Protein AF-A0A957R7J8-F1 (afdb_monomer)

Sequence (148 aa):
RTQAQLRLVTTRGPHNSTVLDDTYNASPDSVIAALNLLHELNGRKVAVLGDMLELGAAEEESHRLVGRRAKAVADILVTVGERGRIIGEEALIDGMPAKQVFITQTTAEAIELLTEIIQEQDFILVKGSLGARMDRVVAGLSRMKGKL

Secondary structure (DSSP, 8-state):
--------EEEE-GGG-EEEEE-S---HHHHHHHHHHHHTSSS-EEEEEE---S-GGGHHHHHHHHHHHHHTT-SEEEEESTTHHHHHHHHHHTT--GGGEEEESSHHHHHHHHHHH--TT-EEEEE--GGGTTHHHHHHHHHHTT--

Solvent-accessible surface area (backbone atoms only — not comparable to full-atom values): 7687 Å² total; per-residue (Å²): 134,81,77,80,76,82,73,69,44,79,42,75,32,36,62,74,10,41,30,40,40,36,31,70,61,29,50,60,71,56,48,49,51,52,47,53,56,58,50,76,52,91,67,55,29,34,36,36,37,30,21,64,65,93,51,68,93,47,40,66,62,42,30,32,55,46,8,50,50,43,48,77,49,34,69,29,40,38,16,25,25,85,58,10,33,45,21,41,52,31,13,44,74,71,64,38,57,70,96,34,51,46,71,29,70,39,59,64,57,45,41,62,51,46,72,75,69,66,49,74,53,26,39,33,40,37,32,7,12,57,90,51,46,39,57,55,35,58,52,46,40,53,59,51,53,73,75,120

Foldseek 3Di:
DDPPPQPFDWDQFAQRAIETDRAAADDLVNLLVLLVVLQPDDDAEEEEEEAHPDPPPCLLVSLLSSLLSCLVRHQAYEFEADSSVSSLVSVVVNPRDPVRGHYYHALVVVLVVCLPPDHHHYYYYFYYHVVNVSVVNVVSRRVNNPVD

Nearest PDB structures (foldseek):
  4cvk-assembly1_A  TM=8.975E-01  e=2.126E-09  Pseudomonas aeruginosa PAO1
  4cvm-assembly1_A  TM=8.811E-01  e=1.369E-09  Pseudomonas aeruginosa PAO1
  1gg4-assembly2_B  TM=8.719E-01  e=2.051E-08  Escherichia coli
  3zl8-assembly1_A  TM=8.499E-01  e=2.638E-08  Thermotoga maritima
  4qdi-assembly1_A  TM=8.100E-01  e=7.977E-09  Acinetobacter baumannii AB307-0294

Structure (mmCIF, N/CA/C/O backbone):
data_AF-A0A957R7J8-F1
#
_entry.id   AF-A0A957R7J8-F1
#
loop_
_atom_site.group_PDB
_atom_site.id
_atom_site.type_symbol
_atom_site.label_atom_id
_atom_site.label_alt_id
_atom_site.label_comp_id
_atom_site.label_asym_id
_atom_site.label_entity_id
_atom_site.label_seq_id
_atom_site.pdbx_PDB_ins_code
_atom_site.Cartn_x
_atom_site.Cartn_y
_atom_site.Cartn_z
_atom_site.occupancy
_atom_site.B_iso_or_equiv
_atom_site.auth_seq_id
_atom_site.auth_comp_id
_atom_site.auth_asym_id
_atom_site.auth_atom_id
_atom_site.pdbx_PDB_model_num
ATOM 1 N N . ARG A 1 1 ? 16.123 -22.227 -6.081 1.00 38.75 1 ARG A N 1
ATOM 2 C CA . ARG A 1 1 ? 14.872 -21.470 -5.842 1.00 38.75 1 ARG A CA 1
ATOM 3 C C . ARG A 1 1 ? 14.725 -21.305 -4.339 1.00 38.75 1 ARG A C 1
ATOM 5 O O . ARG A 1 1 ? 14.270 -22.225 -3.678 1.00 38.75 1 ARG A O 1
ATOM 12 N N . THR A 1 2 ? 15.227 -20.210 -3.785 1.00 38.84 2 THR A N 1
ATOM 13 C CA . THR A 1 2 ? 15.039 -19.870 -2.373 1.00 38.84 2 THR A CA 1
ATOM 14 C C . THR A 1 2 ? 13.582 -19.462 -2.200 1.00 38.84 2 THR A C 1
ATOM 16 O O . THR A 1 2 ? 13.138 -18.503 -2.825 1.00 38.84 2 THR A O 1
ATOM 19 N N . GLN A 1 3 ? 12.814 -20.228 -1.424 1.00 41.09 3 GLN A N 1
ATOM 20 C CA . GLN A 1 3 ? 11.516 -19.768 -0.940 1.00 41.09 3 GLN A CA 1
ATOM 21 C C . GLN A 1 3 ? 11.754 -18.435 -0.231 1.00 41.09 3 GLN A C 1
ATOM 23 O O . GLN A 1 3 ? 12.488 -18.386 0.756 1.00 41.09 3 GLN A O 1
ATOM 28 N N . ALA A 1 4 ? 11.176 -17.355 -0.755 1.00 45.28 4 ALA A N 1
ATOM 29 C CA . ALA A 1 4 ? 11.074 -16.111 -0.016 1.00 45.28 4 ALA A CA 1
ATOM 30 C C . ALA A 1 4 ? 10.250 -16.424 1.238 1.00 45.28 4 ALA A C 1
ATOM 32 O O . ALA A 1 4 ? 9.046 -16.662 1.160 1.00 45.28 4 ALA A O 1
ATOM 33 N N . GLN A 1 5 ? 10.924 -16.542 2.378 1.00 45.19 5 GLN A N 1
ATOM 34 C CA . GLN A 1 5 ? 10.272 -16.783 3.652 1.00 45.19 5 GLN A CA 1
ATOM 35 C C . GLN A 1 5 ? 9.486 -15.508 3.979 1.00 45.19 5 GLN A C 1
ATOM 37 O O . GLN A 1 5 ? 10.075 -14.491 4.339 1.00 45.19 5 GLN A O 1
ATOM 42 N N . LEU A 1 6 ? 8.169 -15.540 3.753 1.00 52.84 6 LEU A N 1
ATOM 43 C CA . LEU A 1 6 ? 7.247 -14.468 4.123 1.00 52.84 6 LEU A CA 1
ATOM 44 C C . LEU A 1 6 ? 7.398 -14.211 5.625 1.00 52.84 6 LEU A C 1
ATOM 46 O O . LEU A 1 6 ? 6.950 -15.011 6.444 1.00 52.84 6 LEU A O 1
ATOM 50 N N . ARG A 1 7 ? 8.049 -13.106 5.990 1.00 65.12 7 ARG A N 1
ATOM 51 C CA . ARG A 1 7 ? 8.118 -12.629 7.373 1.00 65.12 7 ARG A CA 1
ATOM 52 C C . ARG A 1 7 ? 7.081 -11.530 7.557 1.00 65.12 7 ARG A C 1
ATOM 54 O O . ARG A 1 7 ? 7.423 -10.389 7.840 1.00 65.12 7 ARG A O 1
ATOM 61 N N . LEU A 1 8 ? 5.821 -11.896 7.351 1.00 78.56 8 LEU A N 1
ATOM 62 C CA . LEU A 1 8 ? 4.704 -11.008 7.619 1.00 78.56 8 LEU A CA 1
ATOM 63 C C . LEU A 1 8 ? 4.484 -10.943 9.128 1.00 78.56 8 LEU A C 1
ATOM 65 O O . LEU A 1 8 ? 4.316 -11.974 9.784 1.00 78.56 8 LEU A O 1
ATOM 69 N N . VAL A 1 9 ? 4.495 -9.734 9.678 1.00 88.69 9 VAL A N 1
ATOM 70 C CA . VAL A 1 9 ? 4.250 -9.495 11.100 1.00 88.69 9 VAL A CA 1
ATOM 71 C C . VAL A 1 9 ? 2.919 -8.779 11.247 1.00 88.69 9 VAL A C 1
ATOM 73 O O . VAL A 1 9 ? 2.701 -7.720 10.669 1.00 88.69 9 VAL A O 1
ATOM 76 N N . THR A 1 10 ? 2.017 -9.343 12.044 1.00 90.94 10 THR A N 1
ATOM 77 C CA . THR A 1 10 ? 0.762 -8.675 12.391 1.00 90.94 10 THR A CA 1
ATOM 78 C C . THR A 1 10 ? 0.939 -7.854 13.659 1.00 90.94 10 THR A C 1
ATOM 80 O O . THR A 1 10 ? 1.374 -8.378 14.686 1.00 90.94 10 THR A O 1
ATOM 83 N N . THR A 1 11 ? 0.545 -6.587 13.623 1.00 91.19 11 THR A N 1
ATOM 84 C CA . THR A 1 11 ? 0.473 -5.724 14.806 1.00 91.19 11 THR A CA 1
ATOM 85 C C . THR A 1 11 ? -0.858 -4.988 14.827 1.00 91.19 11 THR A C 1
ATOM 87 O O . THR A 1 11 ? -1.476 -4.772 13.789 1.00 91.19 11 THR A O 1
ATOM 90 N N . ARG A 1 12 ? -1.334 -4.590 16.009 1.00 91.19 12 ARG A N 1
ATOM 91 C CA . ARG A 1 12 ? -2.508 -3.706 16.094 1.00 91.19 12 ARG A CA 1
ATOM 92 C C . ARG A 1 12 ? -2.175 -2.377 15.393 1.00 91.19 12 ARG A C 1
ATOM 94 O O . ARG A 1 12 ? -1.007 -2.005 15.348 1.00 91.19 12 ARG A O 1
ATOM 101 N N . GLY A 1 13 ? -3.151 -1.649 14.877 1.00 90.88 13 GLY A N 1
ATOM 102 C CA . GLY A 1 13 ? -3.026 -0.289 14.344 1.00 90.88 13 GLY A CA 1
ATOM 103 C C . GLY A 1 13 ? -3.910 0.696 15.124 1.00 90.88 13 GLY A C 1
ATOM 104 O O . GLY A 1 13 ? -4.420 0.334 16.190 1.00 90.88 13 GLY A O 1
ATOM 105 N N . PRO A 1 14 ? -4.075 1.945 14.656 1.00 91.00 14 PRO A N 1
ATOM 106 C CA . PRO A 1 14 ? -5.043 2.884 15.233 1.00 91.00 14 PRO A CA 1
ATOM 107 C C . PRO A 1 14 ? -6.482 2.364 15.069 1.00 91.00 14 PRO A C 1
ATOM 109 O O . PRO A 1 14 ? -6.733 1.509 14.225 1.00 91.00 14 PRO A O 1
ATOM 112 N N . HIS A 1 15 ? -7.428 2.839 15.883 1.00 89.38 15 HIS A N 1
ATOM 113 C CA . HIS A 1 15 ? -8.847 2.440 15.798 1.00 89.38 15 HIS A CA 1
ATOM 114 C C . HIS A 1 15 ? -9.070 0.911 15.768 1.00 89.38 15 HIS A C 1
ATOM 116 O O . HIS A 1 15 ? -9.852 0.399 14.980 1.00 89.38 15 HIS A O 1
ATOM 122 N N . ASN A 1 16 ? -8.339 0.133 16.575 1.00 91.12 16 ASN A N 1
ATOM 123 C CA . ASN A 1 16 ? -8.428 -1.341 16.575 1.00 91.12 16 ASN A CA 1
ATOM 124 C C . ASN A 1 16 ? -8.191 -2.024 15.209 1.00 91.12 16 ASN A C 1
ATOM 126 O O . ASN A 1 16 ? -8.517 -3.200 15.056 1.00 91.12 16 ASN A O 1
ATOM 130 N N . SER A 1 17 ? -7.592 -1.332 14.238 1.00 94.94 17 SER A N 1
ATOM 131 C CA . SER A 1 17 ? -7.180 -1.927 12.964 1.00 94.94 17 SER A CA 1
ATOM 132 C C . SER A 1 17 ? -6.079 -2.976 13.161 1.00 94.94 17 SER A C 1
ATOM 134 O O . SER A 1 17 ? -5.423 -3.048 14.209 1.00 94.94 17 SER A O 1
ATOM 136 N N . THR A 1 18 ? -5.860 -3.795 12.138 1.00 96.12 18 THR A N 1
ATOM 137 C CA . THR A 1 18 ? -4.775 -4.777 12.075 1.00 96.12 18 THR A CA 1
ATOM 138 C C . THR A 1 18 ? -3.820 -4.400 10.956 1.00 96.12 18 THR A C 1
ATOM 140 O O . THR A 1 18 ? -4.210 -4.345 9.795 1.00 96.12 18 THR A O 1
ATOM 143 N N . VAL A 1 19 ? -2.555 -4.172 11.295 1.00 96.25 19 VAL A N 1
ATOM 144 C CA . VAL A 1 19 ? -1.487 -3.884 10.336 1.00 96.25 19 VAL A CA 1
ATOM 145 C C . VAL A 1 19 ? -0.753 -5.178 10.005 1.00 96.25 19 VAL A C 1
ATOM 147 O O . VAL A 1 19 ? -0.261 -5.862 10.905 1.00 96.25 19 VAL A O 1
ATOM 150 N N . LEU A 1 20 ? -0.672 -5.494 8.716 1.00 95.75 20 LEU A N 1
ATOM 151 C CA . LEU A 1 20 ? 0.143 -6.559 8.146 1.00 95.75 20 LEU A CA 1
ATOM 152 C C . LEU A 1 20 ? 1.432 -5.912 7.617 1.00 95.75 20 LEU A C 1
ATOM 154 O O . LEU A 1 20 ? 1.440 -5.308 6.545 1.00 95.75 20 LEU A O 1
ATOM 158 N N . ASP A 1 21 ? 2.500 -5.983 8.405 1.00 93.31 21 ASP A N 1
ATOM 159 C CA . ASP A 1 21 ? 3.813 -5.436 8.060 1.00 93.31 21 ASP A CA 1
ATOM 160 C C . ASP A 1 21 ? 4.610 -6.451 7.231 1.00 93.31 21 ASP A C 1
ATOM 162 O O . ASP A 1 21 ? 4.937 -7.541 7.710 1.00 93.31 21 ASP A O 1
ATOM 166 N N . ASP A 1 22 ? 4.917 -6.078 5.987 1.00 87.88 22 ASP A N 1
ATOM 167 C CA . ASP A 1 22 ? 5.775 -6.824 5.064 1.00 87.88 22 ASP A CA 1
ATOM 168 C C . ASP A 1 22 ? 6.776 -5.877 4.362 1.00 87.88 22 ASP A C 1
ATOM 170 O O . ASP A 1 22 ? 6.933 -5.859 3.138 1.00 87.88 22 ASP A O 1
ATOM 174 N N . THR A 1 23 ? 7.429 -5.020 5.154 1.00 81.06 23 THR A N 1
ATOM 175 C CA . THR A 1 23 ? 8.244 -3.882 4.677 1.00 81.06 23 THR A CA 1
ATOM 176 C C . THR A 1 23 ? 9.720 -4.190 4.386 1.00 81.06 23 THR A C 1
ATOM 178 O O . THR A 1 23 ? 10.506 -3.274 4.144 1.00 81.06 23 THR A O 1
ATOM 181 N N . TYR A 1 24 ? 10.132 -5.462 4.398 1.00 70.38 24 TYR A N 1
ATOM 182 C CA . TYR A 1 24 ? 11.547 -5.830 4.240 1.00 70.38 24 TYR A CA 1
ATOM 183 C C . TYR A 1 24 ? 11.952 -6.123 2.787 1.00 70.38 24 TYR A C 1
ATOM 185 O O . TYR A 1 24 ? 13.049 -5.766 2.361 1.00 70.38 24 TYR A O 1
ATOM 193 N N . ASN A 1 25 ? 11.075 -6.777 2.020 1.00 78.19 25 ASN A N 1
ATOM 194 C CA . ASN A 1 25 ? 11.324 -7.136 0.625 1.00 78.19 25 ASN A CA 1
ATOM 195 C C . ASN A 1 25 ? 10.072 -6.887 -0.215 1.00 78.19 25 ASN A C 1
ATOM 197 O O . ASN A 1 25 ? 8.967 -7.228 0.204 1.00 78.19 25 ASN A O 1
ATOM 201 N N . ALA A 1 26 ? 10.248 -6.367 -1.425 1.00 85.75 26 ALA A N 1
ATOM 202 C CA . ALA A 1 26 ? 9.163 -6.211 -2.380 1.00 85.75 26 ALA A CA 1
ATOM 203 C C . ALA A 1 26 ? 9.626 -6.603 -3.781 1.00 85.75 26 ALA A C 1
ATOM 205 O O . ALA A 1 26 ? 10.002 -5.764 -4.594 1.00 85.75 26 ALA A O 1
ATOM 206 N N . SER A 1 27 ? 9.575 -7.907 -4.047 1.00 92.81 27 SER A N 1
ATOM 207 C CA . SER A 1 27 ? 9.462 -8.413 -5.412 1.00 92.81 27 SER A CA 1
ATOM 208 C C . SER A 1 27 ? 7.987 -8.439 -5.837 1.00 92.81 27 SER A C 1
ATOM 210 O O . SER A 1 27 ? 7.120 -8.570 -4.963 1.00 92.81 27 SER A O 1
ATOM 212 N N . PRO A 1 28 ? 7.679 -8.408 -7.143 1.00 93.94 28 PRO A N 1
ATOM 213 C CA . PRO A 1 28 ? 6.300 -8.446 -7.633 1.00 93.94 28 PRO A CA 1
ATOM 214 C C . PRO A 1 28 ? 5.530 -9.653 -7.087 1.00 93.94 28 PRO A C 1
ATOM 216 O O . PRO A 1 28 ? 4.473 -9.487 -6.485 1.00 93.94 28 PRO A O 1
ATOM 219 N N . ASP A 1 29 ? 6.123 -10.850 -7.151 1.00 93.69 29 ASP A N 1
ATOM 220 C CA . ASP A 1 29 ? 5.536 -12.082 -6.606 1.00 93.69 29 ASP A CA 1
ATOM 221 C C . ASP A 1 29 ? 5.217 -11.971 -5.110 1.00 93.69 29 ASP A C 1
ATOM 223 O O . ASP A 1 29 ? 4.162 -12.418 -4.657 1.00 93.69 29 ASP A O 1
ATOM 227 N N . SER A 1 30 ? 6.107 -11.348 -4.329 1.00 93.69 30 SER A N 1
ATOM 228 C CA . SER A 1 30 ? 5.876 -11.153 -2.896 1.00 93.69 30 SER A CA 1
ATOM 229 C C . SER A 1 30 ? 4.721 -10.188 -2.632 1.00 93.69 30 SER A C 1
ATOM 231 O O . SER A 1 30 ? 3.938 -10.412 -1.712 1.00 93.69 30 SER A O 1
ATOM 233 N N . VAL A 1 31 ? 4.583 -9.126 -3.436 1.00 96.19 31 VAL A N 1
ATOM 234 C CA . VAL A 1 31 ? 3.493 -8.151 -3.291 1.00 96.19 31 VAL A CA 1
ATOM 235 C C . VAL A 1 31 ? 2.159 -8.781 -3.666 1.00 96.19 31 VAL A C 1
ATOM 237 O O . VAL A 1 31 ? 1.188 -8.635 -2.927 1.00 96.19 31 VAL A O 1
ATOM 240 N N . ILE A 1 32 ? 2.125 -9.557 -4.748 1.00 97.19 32 ILE A N 1
ATOM 241 C CA . ILE A 1 32 ? 0.946 -10.331 -5.140 1.00 97.19 32 ILE A CA 1
ATOM 242 C C . ILE A 1 32 ? 0.557 -11.332 -4.044 1.00 97.19 32 ILE A C 1
ATOM 244 O O . ILE A 1 32 ? -0.620 -11.424 -3.703 1.00 97.19 32 ILE A O 1
ATOM 248 N N . ALA A 1 33 ? 1.518 -12.040 -3.444 1.00 95.44 33 ALA A N 1
ATOM 249 C CA . ALA A 1 33 ? 1.244 -12.963 -2.342 1.00 95.44 33 ALA A CA 1
ATOM 250 C C . ALA A 1 33 ? 0.657 -12.251 -1.109 1.00 95.44 33 ALA A C 1
ATOM 252 O O . ALA A 1 33 ? -0.308 -12.740 -0.522 1.00 95.44 33 ALA A O 1
ATOM 253 N N . ALA A 1 34 ? 1.184 -11.079 -0.749 1.00 96.00 34 ALA A N 1
ATOM 254 C CA . ALA A 1 34 ? 0.661 -10.282 0.358 1.00 96.00 34 ALA A CA 1
ATOM 255 C C . ALA A 1 34 ? -0.758 -9.748 0.076 1.00 96.00 34 ALA A C 1
ATOM 257 O O . ALA A 1 34 ? -1.622 -9.794 0.952 1.00 96.00 34 ALA A O 1
ATOM 258 N N . LEU A 1 35 ? -1.034 -9.314 -1.159 1.00 97.88 35 LEU A N 1
ATOM 259 C CA . LEU A 1 35 ? -2.381 -8.932 -1.596 1.00 97.88 35 LEU A CA 1
ATOM 260 C C . LEU A 1 35 ? -3.342 -10.128 -1.596 1.00 97.88 35 LEU A C 1
ATOM 262 O O . LEU A 1 35 ? -4.500 -9.980 -1.222 1.00 97.88 35 LEU A O 1
ATOM 266 N N . ASN A 1 36 ? -2.880 -11.324 -1.965 1.00 96.75 36 ASN A N 1
ATOM 267 C CA . ASN A 1 36 ? -3.691 -12.537 -1.864 1.00 96.75 36 ASN A CA 1
ATOM 268 C C . ASN A 1 36 ? -4.050 -12.846 -0.411 1.00 96.75 36 ASN A C 1
ATOM 270 O O . ASN A 1 36 ? -5.205 -13.135 -0.139 1.00 96.75 36 ASN A O 1
ATOM 274 N N . LEU A 1 37 ? -3.111 -12.712 0.529 1.00 95.75 37 LEU A N 1
ATOM 275 C CA . LEU A 1 37 ? -3.429 -12.868 1.948 1.00 95.75 37 LEU A CA 1
ATOM 276 C C . LEU A 1 37 ? -4.451 -11.824 2.421 1.00 95.75 37 LEU A C 1
ATOM 278 O O . LEU A 1 37 ? -5.406 -12.177 3.105 1.00 95.75 37 LEU A O 1
ATOM 282 N N . LEU A 1 38 ? -4.274 -10.554 2.037 1.00 97.50 38 LEU A N 1
ATOM 283 C CA . LEU A 1 38 ? -5.221 -9.481 2.360 1.00 97.50 38 LEU A CA 1
ATOM 284 C C . LEU A 1 38 ? -6.625 -9.780 1.806 1.00 97.50 38 LEU A C 1
ATOM 286 O O . LEU A 1 38 ? -7.623 -9.465 2.452 1.00 97.50 38 LEU A O 1
ATOM 290 N N . HIS A 1 39 ? -6.711 -10.407 0.630 1.00 97.94 39 HIS A N 1
ATOM 291 C CA . HIS A 1 39 ? -7.972 -10.779 -0.007 1.00 97.94 39 HIS A CA 1
ATOM 292 C C . HIS A 1 39 ? -8.805 -11.753 0.834 1.00 97.94 39 HIS A C 1
ATOM 294 O O . HIS A 1 39 ? -10.021 -11.577 0.888 1.00 97.94 39 HIS A O 1
ATOM 300 N N . GLU A 1 40 ? -8.161 -12.695 1.527 1.00 97.38 40 GLU A N 1
ATOM 301 C CA . GLU A 1 40 ? -8.819 -13.703 2.374 1.00 97.38 40 GLU A CA 1
ATOM 302 C C . GLU A 1 40 ? -9.418 -13.126 3.669 1.00 97.38 40 GLU A C 1
ATOM 304 O O . GLU A 1 40 ? -10.193 -13.792 4.356 1.00 97.38 40 GLU A O 1
ATOM 309 N N . LEU A 1 41 ? -9.060 -11.892 4.039 1.00 96.75 41 LEU A N 1
ATOM 310 C CA . LEU A 1 41 ? -9.555 -11.260 5.261 1.00 96.75 41 LEU A CA 1
ATOM 311 C C . LEU A 1 41 ? -10.967 -10.696 5.058 1.00 96.75 41 LEU A C 1
ATOM 313 O O . LEU A 1 41 ? -11.315 -10.184 3.993 1.00 96.75 41 LEU A O 1
ATOM 317 N N . ASN A 1 42 ? -11.788 -10.758 6.105 1.00 95.94 42 ASN A N 1
ATOM 318 C CA . ASN A 1 42 ? -13.152 -10.233 6.092 1.00 95.94 42 ASN A CA 1
ATOM 319 C C . ASN A 1 42 ? -13.192 -8.868 6.776 1.00 95.94 42 ASN A C 1
ATOM 321 O O . ASN A 1 42 ? -13.039 -8.789 7.991 1.00 95.94 42 ASN A O 1
ATOM 325 N N . GLY A 1 43 ? -13.406 -7.806 6.006 1.00 96.69 43 GLY A N 1
ATOM 326 C CA . GLY A 1 43 ? -13.403 -6.427 6.491 1.00 96.69 43 GLY A CA 1
ATOM 327 C C . GLY A 1 43 ? -12.881 -5.474 5.423 1.00 96.69 43 GLY A C 1
ATOM 328 O O . GLY A 1 43 ? -12.557 -5.907 4.314 1.00 96.69 43 GLY A O 1
ATOM 329 N N . ARG A 1 44 ? -12.796 -4.186 5.768 1.00 98.31 44 ARG A N 1
ATOM 330 C CA . ARG A 1 44 ? -12.265 -3.155 4.874 1.00 98.3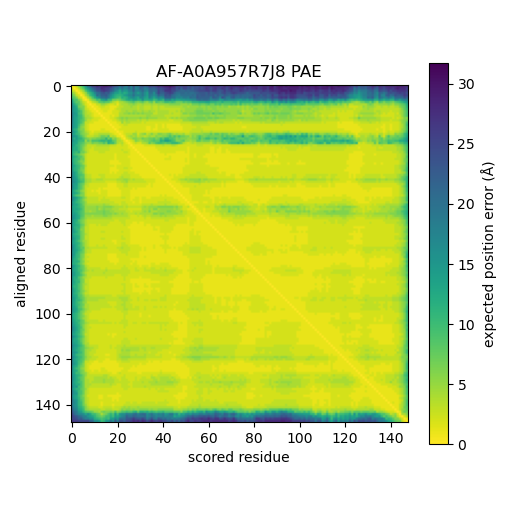1 44 ARG A CA 1
ATOM 331 C C . ARG A 1 44 ? -10.747 -3.297 4.745 1.00 98.31 44 ARG A C 1
ATOM 333 O O . ARG A 1 44 ? -10.031 -3.383 5.744 1.00 98.31 44 ARG A O 1
ATOM 340 N N . LYS A 1 45 ? -10.263 -3.349 3.506 1.00 98.69 45 LYS A N 1
ATOM 341 C CA . LYS A 1 45 ? -8.872 -3.636 3.134 1.00 98.69 45 LYS A CA 1
ATOM 342 C C . LYS A 1 45 ? -8.194 -2.377 2.619 1.00 98.69 45 LYS A C 1
ATOM 344 O O . LYS A 1 45 ? -8.577 -1.833 1.584 1.00 98.69 45 LYS A O 1
ATOM 349 N N . VAL A 1 46 ? -7.148 -1.955 3.314 1.00 98.75 46 VAL A N 1
ATOM 350 C CA . VAL A 1 46 ? -6.296 -0.829 2.935 1.00 98.75 46 VAL A CA 1
ATOM 351 C C . VAL A 1 46 ? -4.935 -1.380 2.518 1.00 98.75 46 VAL A C 1
ATOM 353 O O . VAL A 1 46 ? -4.231 -1.987 3.323 1.00 98.75 46 VAL A O 1
ATOM 356 N N . ALA A 1 47 ? -4.551 -1.185 1.260 1.00 98.75 47 ALA A N 1
ATOM 357 C CA . ALA A 1 47 ? -3.222 -1.538 0.771 1.00 98.75 47 ALA A CA 1
ATOM 358 C C . ALA A 1 47 ? -2.351 -0.281 0.687 1.00 98.75 47 ALA A C 1
ATOM 360 O O . ALA A 1 47 ? -2.708 0.669 -0.003 1.00 98.75 47 ALA A O 1
ATOM 361 N N . VAL A 1 48 ? -1.205 -0.286 1.368 1.00 98.62 48 VAL A N 1
ATOM 362 C CA . VAL A 1 48 ? -0.207 0.787 1.342 1.00 98.62 48 VAL A CA 1
ATOM 363 C C . VAL A 1 48 ? 1.075 0.256 0.701 1.00 98.62 48 VAL A C 1
ATOM 365 O O . VAL A 1 48 ? 1.831 -0.490 1.330 1.00 98.62 48 VAL A O 1
ATOM 368 N N . LEU A 1 49 ? 1.297 0.606 -0.567 1.00 98.56 49 LEU A N 1
ATOM 369 C CA . LEU A 1 49 ? 2.308 -0.012 -1.428 1.00 98.56 49 LEU A CA 1
ATOM 370 C C . LEU A 1 49 ? 3.376 0.999 -1.868 1.00 98.56 49 LEU A C 1
ATOM 372 O O . LEU A 1 49 ? 3.071 2.012 -2.491 1.00 98.56 49 LEU A O 1
ATOM 376 N N . GLY A 1 50 ? 4.635 0.722 -1.544 1.00 97.62 50 GLY A N 1
ATOM 377 C CA . GLY A 1 50 ? 5.788 1.523 -1.952 1.00 97.62 50 GLY A CA 1
ATOM 378 C C . GLY A 1 50 ? 6.528 0.961 -3.167 1.00 97.62 50 GLY A C 1
ATOM 379 O O . GLY A 1 50 ? 6.216 -0.129 -3.650 1.00 97.62 50 GLY A O 1
ATOM 380 N N . ASP A 1 51 ? 7.560 1.683 -3.606 1.00 96.69 51 ASP A N 1
ATOM 381 C CA . ASP A 1 51 ? 8.446 1.277 -4.704 1.00 96.69 51 ASP A CA 1
ATOM 382 C C . ASP A 1 51 ? 8.974 -0.164 -4.555 1.00 96.69 51 ASP A C 1
ATOM 384 O O . ASP A 1 51 ? 9.550 -0.539 -3.520 1.00 96.69 51 ASP A O 1
ATOM 388 N N . MET A 1 52 ? 8.869 -0.939 -5.638 1.00 95.44 52 MET A N 1
ATOM 389 C CA . MET A 1 52 ? 9.667 -2.144 -5.868 1.00 95.44 52 MET A CA 1
ATOM 390 C C . MET A 1 52 ? 10.928 -1.743 -6.643 1.00 95.44 52 MET A C 1
ATOM 392 O O . MET A 1 52 ? 10.846 -1.057 -7.658 1.00 95.44 52 MET A O 1
ATOM 396 N N . LEU A 1 53 ? 12.106 -2.131 -6.157 1.00 91.38 53 LEU A N 1
ATOM 397 C CA . LEU A 1 53 ? 13.394 -1.693 -6.708 1.00 91.38 53 LEU A CA 1
ATOM 398 C C . LEU A 1 53 ? 14.116 -2.849 -7.405 1.00 91.38 53 LEU A C 1
ATOM 400 O O . LEU A 1 53 ? 13.776 -4.011 -7.203 1.00 91.38 53 LEU A O 1
ATOM 404 N N . GLU A 1 54 ? 15.137 -2.514 -8.199 1.00 89.38 54 GLU A N 1
ATOM 405 C CA . GLU A 1 54 ? 16.058 -3.478 -8.827 1.00 89.38 54 GLU A CA 1
ATOM 406 C C . GLU A 1 54 ? 15.386 -4.455 -9.816 1.00 89.38 54 GLU A C 1
ATOM 408 O O . GLU A 1 54 ? 15.868 -5.562 -10.045 1.00 89.38 54 GLU A O 1
ATOM 413 N N . LEU A 1 55 ? 14.286 -4.037 -10.453 1.00 91.50 55 LEU A N 1
ATOM 414 C CA . LEU A 1 55 ? 13.523 -4.868 -11.398 1.00 91.50 55 LEU A CA 1
ATOM 415 C C . LEU A 1 55 ? 14.014 -4.779 -12.855 1.00 91.50 55 LEU A C 1
ATOM 417 O O . LEU A 1 55 ? 13.565 -5.538 -13.718 1.00 91.50 55 LEU A O 1
ATOM 421 N N . GLY A 1 56 ? 14.935 -3.856 -13.147 1.00 93.56 56 GLY A N 1
ATOM 422 C CA . GLY A 1 56 ? 15.492 -3.658 -14.485 1.00 93.56 56 GLY A CA 1
ATOM 423 C C . GLY A 1 56 ? 14.409 -3.360 -15.526 1.00 93.56 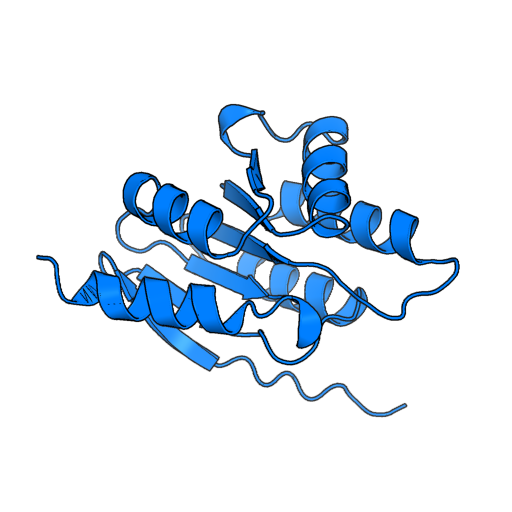56 GLY A C 1
ATOM 424 O O . GLY A 1 56 ? 13.516 -2.551 -15.297 1.00 93.56 56 GLY A O 1
ATOM 425 N N . ALA A 1 57 ? 14.465 -4.038 -16.673 1.00 94.00 57 ALA A N 1
ATOM 426 C CA . ALA A 1 57 ? 13.525 -3.820 -17.777 1.00 94.00 57 ALA A CA 1
ATOM 427 C C . ALA A 1 57 ? 12.064 -4.186 -17.445 1.00 94.00 57 ALA A C 1
ATOM 429 O O . ALA A 1 57 ? 11.156 -3.745 -18.143 1.00 94.00 57 ALA A O 1
ATOM 430 N N . ALA A 1 58 ? 11.826 -4.981 -16.397 1.00 94.44 58 ALA A N 1
ATOM 431 C CA . ALA A 1 58 ? 10.485 -5.388 -15.985 1.00 94.44 58 ALA A CA 1
ATOM 432 C C . ALA A 1 58 ? 9.839 -4.414 -14.985 1.00 94.44 58 ALA A C 1
ATOM 434 O O . ALA A 1 58 ? 8.742 -4.695 -14.508 1.00 94.44 58 ALA A O 1
ATOM 435 N N . GLU A 1 59 ? 10.507 -3.311 -14.628 1.00 95.06 59 GLU A N 1
ATOM 436 C CA . GLU A 1 59 ? 10.082 -2.417 -13.548 1.00 95.06 59 GLU A CA 1
ATOM 437 C C . GLU A 1 59 ? 8.664 -1.883 -13.745 1.00 95.06 59 GLU A C 1
ATOM 439 O O . GLU A 1 59 ? 7.817 -2.089 -12.877 1.00 95.06 59 GLU A O 1
ATOM 444 N N . GLU A 1 60 ? 8.376 -1.265 -14.888 1.00 97.44 60 GLU A N 1
ATOM 445 C CA . GLU A 1 60 ? 7.060 -0.680 -15.143 1.00 97.44 60 GLU A CA 1
ATOM 446 C C . GLU A 1 60 ? 5.954 -1.745 -15.145 1.00 97.44 60 GLU A C 1
ATOM 448 O O . GLU A 1 60 ? 5.004 -1.649 -14.368 1.00 97.44 60 GLU A O 1
ATOM 453 N N . GLU A 1 61 ? 6.105 -2.802 -15.950 1.00 98.06 61 GLU A N 1
ATOM 454 C CA . GLU A 1 61 ? 5.088 -3.856 -16.063 1.00 98.06 61 GLU A CA 1
ATOM 455 C C . GLU A 1 61 ? 4.853 -4.578 -14.731 1.00 98.06 61 GLU A C 1
ATOM 457 O O . GLU A 1 61 ? 3.729 -4.951 -14.406 1.00 98.06 61 GLU A O 1
ATOM 462 N N . SER A 1 62 ? 5.892 -4.720 -13.909 1.00 98.19 62 SER A N 1
ATOM 463 C CA . SER A 1 62 ? 5.760 -5.301 -12.575 1.00 98.19 62 SER A CA 1
ATOM 464 C C . SER A 1 62 ? 4.897 -4.445 -11.648 1.00 98.19 62 SER A C 1
ATOM 466 O O . SER A 1 62 ? 4.058 -4.980 -10.923 1.00 98.19 62 SER A O 1
ATOM 468 N N . HIS A 1 63 ? 5.073 -3.120 -11.667 1.00 98.62 63 HIS A N 1
ATOM 469 C CA . HIS A 1 63 ? 4.229 -2.213 -10.885 1.00 98.62 63 HIS A CA 1
ATOM 470 C C . HIS A 1 63 ? 2.793 -2.201 -11.419 1.00 98.62 63 HIS A C 1
ATOM 472 O O . HIS A 1 63 ? 1.853 -2.246 -10.625 1.00 98.62 63 HIS A O 1
ATOM 478 N N . ARG A 1 64 ? 2.605 -2.249 -12.744 1.00 98.69 64 ARG A N 1
ATOM 479 C CA . ARG A 1 64 ? 1.270 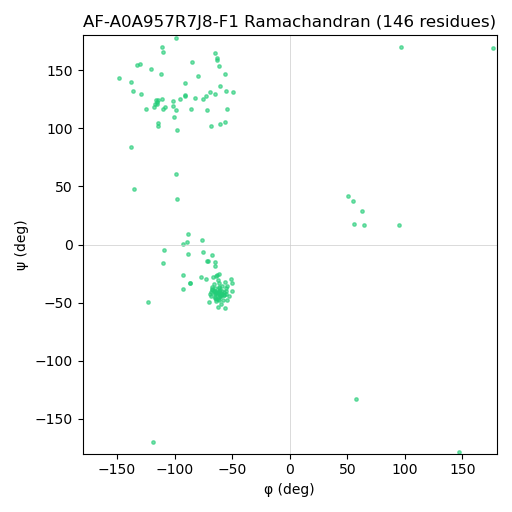-2.377 -13.348 1.00 98.69 64 ARG A CA 1
ATOM 480 C C . ARG A 1 64 ? 0.578 -3.679 -12.930 1.00 98.69 64 ARG A C 1
ATOM 482 O O . ARG A 1 64 ? -0.552 -3.666 -12.446 1.00 98.69 64 ARG A O 1
ATOM 489 N N . LEU A 1 65 ? 1.271 -4.814 -13.002 1.00 98.44 65 LEU A N 1
ATOM 490 C CA . LEU A 1 65 ? 0.742 -6.098 -12.534 1.00 98.44 65 LEU A CA 1
ATOM 491 C C . LEU A 1 65 ? 0.237 -6.021 -11.084 1.00 98.44 65 LEU A C 1
ATOM 493 O O . LEU A 1 65 ? -0.854 -6.509 -10.775 1.00 98.44 65 LEU A O 1
ATOM 497 N N . VAL A 1 66 ? 1.005 -5.374 -10.206 1.00 98.62 66 VAL A N 1
ATOM 498 C CA . VAL A 1 66 ? 0.604 -5.137 -8.815 1.00 98.62 66 VAL A CA 1
ATOM 499 C C . VAL A 1 66 ? -0.611 -4.212 -8.725 1.00 98.62 66 VAL A C 1
ATOM 501 O O . VAL A 1 66 ? -1.519 -4.512 -7.953 1.00 98.62 66 VAL A O 1
ATOM 504 N N . GLY A 1 67 ? -0.679 -3.142 -9.521 1.00 98.75 67 GLY A N 1
ATOM 505 C CA . GLY A 1 67 ? -1.820 -2.217 -9.564 1.00 98.75 67 GLY A CA 1
ATOM 506 C C . GLY A 1 67 ? -3.135 -2.910 -9.913 1.00 98.75 67 GLY A C 1
ATOM 507 O O . GLY A 1 67 ? -4.118 -2.785 -9.178 1.00 98.75 67 GLY A O 1
ATOM 508 N N . ARG A 1 68 ? -3.127 -3.750 -10.955 1.00 98.75 68 ARG A N 1
ATOM 509 C CA . ARG A 1 68 ? -4.290 -4.572 -11.335 1.00 98.75 68 ARG A CA 1
ATOM 510 C C . ARG A 1 68 ? -4.727 -5.498 -10.202 1.00 98.75 68 ARG A C 1
ATOM 512 O O . ARG A 1 68 ? -5.917 -5.619 -9.907 1.00 98.75 68 ARG A O 1
ATOM 519 N N . ARG A 1 69 ? -3.774 -6.137 -9.510 1.00 98.69 69 ARG A N 1
ATOM 520 C CA . ARG A 1 69 ? -4.114 -6.994 -8.365 1.00 98.69 69 ARG A CA 1
ATOM 521 C C . ARG A 1 69 ? -4.647 -6.190 -7.185 1.00 98.69 69 ARG A C 1
ATOM 523 O O . ARG A 1 69 ? -5.606 -6.637 -6.564 1.00 98.69 69 ARG A O 1
ATOM 530 N N . ALA A 1 70 ? -4.059 -5.036 -6.884 1.00 98.69 70 ALA A N 1
ATOM 531 C CA . ALA A 1 70 ? -4.494 -4.175 -5.793 1.00 98.69 70 ALA A CA 1
ATOM 532 C C . ALA A 1 70 ? -5.948 -3.733 -5.988 1.00 98.69 70 ALA A C 1
ATOM 534 O O . ALA A 1 70 ? -6.743 -3.887 -5.065 1.00 98.69 70 ALA A O 1
ATOM 535 N N . LYS A 1 71 ? -6.328 -3.323 -7.206 1.00 98.44 71 LYS A N 1
ATOM 536 C CA . LYS A 1 71 ? -7.722 -3.008 -7.555 1.00 98.44 71 LYS A CA 1
ATOM 537 C C . LYS A 1 71 ? -8.679 -4.167 -7.268 1.00 98.44 71 LYS A C 1
ATOM 539 O O . LYS A 1 71 ? -9.793 -3.951 -6.807 1.00 98.44 71 LYS A O 1
ATOM 544 N N . ALA A 1 72 ? -8.269 -5.405 -7.542 1.00 98.06 72 ALA A N 1
ATOM 545 C CA . ALA A 1 72 ? -9.104 -6.588 -7.321 1.00 98.06 72 ALA A CA 1
ATOM 546 C C . ALA A 1 72 ? -9.228 -7.007 -5.839 1.00 98.06 72 ALA A C 1
ATOM 548 O O . ALA A 1 72 ? -9.949 -7.959 -5.537 1.00 98.06 72 ALA A O 1
ATOM 549 N N . VAL A 1 73 ? -8.491 -6.367 -4.925 1.00 98.31 73 VAL A N 1
ATOM 550 C CA . VAL A 1 73 ? -8.393 -6.777 -3.514 1.00 98.31 73 VAL A CA 1
ATOM 551 C C . VAL A 1 73 ? -8.787 -5.673 -2.551 1.00 98.31 73 VAL A C 1
ATOM 553 O O . VAL A 1 73 ? -9.509 -5.945 -1.596 1.00 98.31 73 VAL A O 1
ATOM 556 N N . ALA A 1 74 ? -8.230 -4.481 -2.737 1.00 98.62 74 ALA A N 1
ATOM 557 C CA . ALA A 1 74 ? -8.258 -3.421 -1.751 1.00 98.62 74 ALA A CA 1
ATOM 558 C C . ALA A 1 74 ? -9.478 -2.520 -1.945 1.00 98.62 74 ALA A C 1
ATOM 560 O O . ALA A 1 74 ? -9.809 -2.135 -3.064 1.00 98.62 74 ALA A O 1
ATOM 561 N N . ASP A 1 75 ? -10.098 -2.126 -0.837 1.00 98.69 75 ASP A N 1
ATOM 562 C CA . ASP A 1 75 ? -11.130 -1.089 -0.829 1.00 98.69 75 ASP A CA 1
ATOM 563 C C . ASP A 1 75 ? -10.511 0.309 -0.930 1.00 98.69 75 ASP A C 1
ATOM 565 O O . ASP A 1 75 ? -11.147 1.239 -1.423 1.00 98.69 75 ASP A O 1
ATOM 569 N N . ILE A 1 76 ? -9.276 0.453 -0.437 1.00 98.81 76 ILE A N 1
ATOM 570 C CA . ILE A 1 76 ? -8.455 1.660 -0.510 1.00 98.81 76 ILE A CA 1
ATOM 571 C C . ILE A 1 76 ? -7.029 1.274 -0.890 1.00 98.81 76 ILE A C 1
ATOM 573 O O . ILE A 1 76 ? -6.423 0.404 -0.262 1.00 98.81 76 ILE A O 1
ATOM 577 N N . LEU A 1 77 ? -6.472 1.976 -1.869 1.00 98.88 77 LEU A N 1
ATOM 578 C CA . LEU A 1 77 ? -5.081 1.868 -2.278 1.00 98.88 77 LEU A CA 1
ATOM 579 C C . LEU A 1 77 ? -4.364 3.189 -2.001 1.00 98.88 77 LEU A C 1
ATOM 581 O O . LEU A 1 77 ? -4.751 4.232 -2.518 1.00 98.88 77 LEU A O 1
ATOM 585 N N . VAL A 1 78 ? -3.293 3.133 -1.218 1.00 98.88 78 VAL A N 1
ATOM 586 C CA . VAL A 1 78 ? -2.342 4.229 -1.036 1.00 98.88 78 VAL A CA 1
ATOM 587 C C . VAL A 1 78 ? -1.007 3.789 -1.621 1.00 98.88 78 VAL A C 1
ATOM 589 O O . VAL A 1 78 ? -0.473 2.752 -1.229 1.00 98.88 78 VAL A O 1
ATOM 592 N N . THR A 1 79 ? -0.445 4.552 -2.549 1.00 98.81 79 THR A N 1
ATOM 593 C CA . THR A 1 79 ? 0.879 4.267 -3.111 1.00 98.81 79 THR A CA 1
ATOM 594 C C . THR A 1 79 ? 1.888 5.319 -2.701 1.00 98.81 79 THR A C 1
ATOM 596 O O . THR A 1 79 ? 1.533 6.488 -2.557 1.00 98.81 79 THR A O 1
ATOM 599 N N . VAL A 1 80 ? 3.142 4.912 -2.516 1.00 98.62 80 VAL A N 1
ATOM 600 C CA . VAL A 1 80 ? 4.215 5.791 -2.039 1.00 98.62 80 VAL A CA 1
ATOM 601 C C . VAL A 1 80 ? 5.429 5.704 -2.954 1.00 98.62 80 VAL A C 1
ATOM 603 O O . VAL A 1 80 ? 5.939 4.611 -3.195 1.00 98.62 80 VAL A O 1
ATOM 606 N N . GLY A 1 81 ? 5.931 6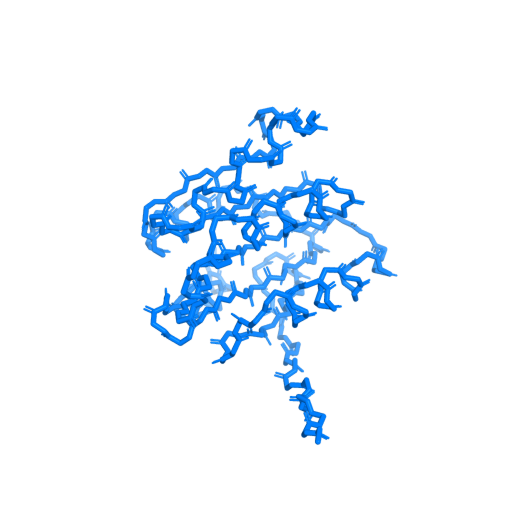.857 -3.386 1.00 98.00 81 GLY A N 1
ATOM 607 C CA . GLY A 1 81 ? 7.163 6.962 -4.165 1.00 98.00 81 GLY A CA 1
ATOM 608 C C . GLY A 1 81 ? 6.935 7.044 -5.673 1.00 98.00 81 GLY A C 1
ATOM 609 O O . GLY A 1 81 ? 5.822 6.874 -6.174 1.00 98.00 81 GLY A O 1
ATOM 610 N N . GLU A 1 82 ? 8.017 7.341 -6.398 1.00 96.69 82 GLU A N 1
ATOM 611 C CA . GLU A 1 82 ? 7.983 7.590 -7.847 1.00 96.69 82 GLU A CA 1
ATOM 612 C C . GLU A 1 82 ? 7.503 6.363 -8.629 1.00 96.69 82 GLU A C 1
ATOM 614 O O . GLU A 1 82 ? 6.722 6.487 -9.567 1.00 96.69 82 GLU A O 1
ATOM 619 N N . ARG A 1 83 ? 7.942 5.164 -8.234 1.00 96.75 83 ARG A N 1
ATOM 620 C CA . ARG A 1 83 ? 7.563 3.919 -8.917 1.00 96.75 83 ARG A CA 1
ATOM 621 C C . ARG A 1 83 ? 6.249 3.377 -8.375 1.00 96.75 83 ARG A C 1
ATOM 623 O O . ARG A 1 83 ? 5.447 2.838 -9.133 1.00 96.75 83 ARG A O 1
ATOM 630 N N . GLY A 1 84 ? 5.981 3.583 -7.086 1.00 97.44 84 GLY A N 1
ATOM 631 C CA . GLY A 1 84 ? 4.697 3.308 -6.453 1.00 97.44 84 GLY A CA 1
ATOM 632 C C . GLY A 1 84 ? 3.540 4.002 -7.173 1.00 97.44 84 GLY A C 1
ATOM 633 O O . GLY A 1 84 ? 2.485 3.393 -7.335 1.00 97.44 84 GLY A O 1
ATOM 634 N N . ARG A 1 85 ? 3.744 5.216 -7.705 1.00 98.69 85 ARG A N 1
ATOM 635 C CA . ARG A 1 85 ? 2.763 5.912 -8.559 1.00 98.69 85 ARG A CA 1
ATOM 636 C C . ARG A 1 85 ? 2.230 5.042 -9.700 1.00 98.69 85 ARG A C 1
ATOM 638 O O . ARG A 1 85 ? 1.027 5.061 -9.940 1.00 98.69 85 ARG A O 1
ATOM 645 N N . ILE A 1 86 ? 3.076 4.233 -10.342 1.00 98.81 86 ILE A N 1
ATOM 646 C CA . ILE A 1 86 ? 2.676 3.353 -11.455 1.00 98.81 86 ILE A CA 1
ATOM 647 C C . ILE A 1 86 ? 1.617 2.334 -10.998 1.00 98.81 86 ILE A C 1
ATOM 649 O O . ILE A 1 86 ? 0.686 2.036 -11.742 1.00 98.81 86 ILE A O 1
ATOM 653 N N . ILE A 1 87 ? 1.714 1.835 -9.759 1.00 98.81 87 ILE A N 1
ATOM 654 C CA . ILE A 1 87 ? 0.721 0.922 -9.167 1.00 98.81 87 ILE A CA 1
ATOM 655 C C . ILE A 1 87 ? -0.642 1.619 -9.075 1.00 98.81 87 ILE A C 1
ATOM 657 O O . ILE A 1 87 ? -1.663 1.041 -9.447 1.00 98.81 87 ILE A O 1
ATOM 661 N N . GLY A 1 88 ? -0.657 2.855 -8.570 1.00 98.75 88 GLY A N 1
ATOM 662 C CA . GLY A 1 88 ? -1.881 3.630 -8.377 1.00 98.75 88 GLY A CA 1
ATOM 663 C C . GLY A 1 88 ? -2.519 4.026 -9.705 1.00 98.75 88 GLY A C 1
ATOM 664 O O . GLY A 1 88 ? -3.723 3.860 -9.885 1.00 98.75 88 GLY A O 1
ATOM 665 N N . GLU A 1 89 ? -1.713 4.482 -10.662 1.00 98.81 89 GLU A N 1
ATOM 666 C CA . GLU A 1 89 ? -2.173 4.817 -12.013 1.00 98.81 89 GLU A CA 1
ATOM 667 C C . GLU A 1 89 ? -2.771 3.612 -12.729 1.00 98.81 89 GLU A C 1
ATOM 669 O O . GLU A 1 89 ? -3.843 3.720 -13.319 1.00 98.81 89 GLU A O 1
ATOM 674 N N . GLU A 1 90 ? -2.126 2.450 -12.642 1.00 98.88 90 GLU A N 1
ATOM 675 C CA . GLU A 1 90 ? -2.675 1.239 -13.238 1.00 98.88 90 GLU A CA 1
ATOM 676 C C . GLU A 1 90 ? -3.985 0.814 -12.565 1.00 98.88 90 GLU A C 1
ATOM 678 O O . GLU A 1 90 ? -4.922 0.428 -13.258 1.00 98.88 90 GLU A O 1
ATOM 683 N N . ALA A 1 91 ? -4.098 0.920 -11.237 1.00 98.81 91 ALA A N 1
ATOM 684 C CA . ALA A 1 91 ? -5.350 0.618 -10.545 1.00 98.81 91 ALA A CA 1
ATOM 685 C C . ALA A 1 91 ? -6.501 1.525 -11.021 1.00 98.81 91 ALA A C 1
ATOM 687 O O . ALA A 1 91 ? -7.622 1.048 -11.201 1.00 98.81 91 ALA A O 1
ATOM 688 N N . LEU A 1 92 ? -6.224 2.811 -11.273 1.00 98.75 92 LEU A N 1
ATOM 689 C CA . LEU A 1 92 ? -7.186 3.748 -11.863 1.00 98.75 92 LEU A CA 1
ATOM 690 C C . LEU A 1 92 ? -7.572 3.346 -13.292 1.00 98.75 92 LEU A C 1
ATOM 692 O O . LEU A 1 92 ? -8.760 3.311 -13.613 1.00 98.75 92 LEU A O 1
ATOM 696 N N . ILE A 1 93 ? -6.586 3.021 -14.136 1.00 98.62 93 ILE A N 1
ATOM 697 C CA . ILE A 1 93 ? -6.802 2.563 -15.519 1.00 98.62 93 ILE A CA 1
ATOM 698 C C . ILE A 1 93 ? -7.658 1.288 -15.542 1.00 98.62 93 ILE A C 1
ATOM 700 O O . ILE A 1 93 ? -8.574 1.179 -16.355 1.00 98.62 93 ILE A O 1
ATOM 704 N N . ASP A 1 94 ? -7.420 0.361 -14.612 1.00 98.19 94 ASP A N 1
ATOM 705 C CA . ASP A 1 94 ? -8.183 -0.884 -14.464 1.00 98.19 94 ASP A CA 1
ATOM 706 C C . ASP A 1 94 ? -9.564 -0.679 -13.797 1.00 98.19 94 ASP A C 1
ATOM 708 O O . ASP A 1 94 ? -10.319 -1.629 -13.567 1.00 98.19 94 ASP A O 1
ATOM 712 N N . GLY A 1 95 ? -9.938 0.570 -13.503 1.00 98.38 95 GLY A N 1
ATOM 713 C CA . GLY A 1 95 ? -11.285 0.955 -13.088 1.00 98.38 95 GLY A CA 1
ATOM 714 C C . GLY A 1 95 ? -11.507 1.044 -11.579 1.00 98.38 95 GLY A C 1
ATOM 715 O O . GLY A 1 95 ? -12.660 1.046 -11.144 1.00 98.38 95 GLY A O 1
ATOM 716 N N . MET A 1 96 ? -10.451 1.114 -10.762 1.00 98.56 96 MET A N 1
ATOM 717 C CA . ME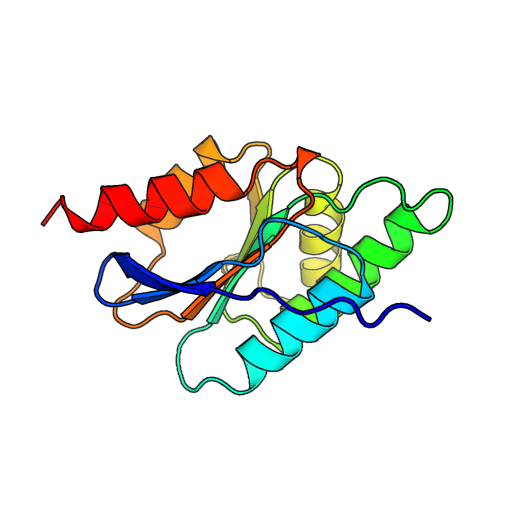T A 1 96 ? -10.602 1.463 -9.347 1.00 98.56 96 MET A CA 1
ATOM 718 C C . MET A 1 96 ? -11.117 2.911 -9.230 1.00 98.56 96 MET A C 1
ATOM 720 O O . MET A 1 96 ? -10.551 3.814 -9.851 1.00 98.56 96 MET A O 1
ATOM 724 N N . PRO A 1 97 ? -12.182 3.179 -8.454 1.00 98.56 97 PRO A N 1
ATOM 725 C CA . PRO A 1 97 ? -12.694 4.532 -8.264 1.00 98.56 97 PRO A CA 1
ATOM 726 C C . PRO A 1 97 ? -11.621 5.500 -7.756 1.00 98.56 97 PRO A C 1
ATOM 728 O O . PRO A 1 97 ? -10.970 5.231 -6.751 1.00 98.56 97 PRO A O 1
ATOM 731 N N . ALA A 1 98 ? -11.505 6.679 -8.374 1.00 98.25 98 ALA A N 1
ATOM 732 C CA . ALA A 1 98 ? -10.474 7.662 -8.018 1.00 98.25 98 ALA A CA 1
ATOM 733 C C . ALA A 1 98 ? -10.485 8.074 -6.535 1.00 98.25 98 ALA A C 1
ATOM 735 O O . ALA A 1 98 ? -9.438 8.292 -5.943 1.00 98.25 98 ALA A O 1
ATOM 736 N N . LYS A 1 99 ? -11.660 8.094 -5.895 1.00 98.12 99 LYS A N 1
ATOM 737 C CA . LYS A 1 99 ? -11.803 8.373 -4.454 1.00 98.12 99 LYS A CA 1
ATOM 738 C C . LYS A 1 99 ? -11.217 7.289 -3.529 1.00 98.12 99 LYS A C 1
ATOM 740 O O . LYS A 1 99 ? -11.226 7.469 -2.316 1.00 98.12 99 LYS A O 1
ATOM 745 N N . GLN A 1 100 ? -10.819 6.143 -4.079 1.00 98.62 100 GLN A N 1
ATOM 746 C CA . GLN A 1 100 ? -10.246 5.004 -3.359 1.00 98.62 100 GLN A CA 1
ATOM 747 C C . GLN A 1 100 ? -8.752 4.818 -3.651 1.00 98.62 100 GLN A C 1
ATOM 749 O O . GLN A 1 100 ? -8.134 3.952 -3.039 1.00 98.62 100 GLN A O 1
ATOM 754 N N . VAL A 1 101 ? -8.171 5.610 -4.557 1.00 98.81 101 VAL A N 1
ATOM 755 C CA . VAL A 1 101 ? -6.751 5.540 -4.910 1.00 98.81 101 VAL A CA 1
ATOM 756 C C . VAL A 1 101 ? -6.076 6.845 -4.532 1.00 98.81 101 VAL A C 1
ATOM 758 O O . VAL A 1 101 ? -6.465 7.916 -4.989 1.00 98.81 101 VAL A O 1
ATOM 761 N N . PHE A 1 102 ? -5.028 6.746 -3.728 1.00 98.81 102 PHE A N 1
ATOM 762 C CA . PHE A 1 102 ? -4.245 7.882 -3.282 1.00 98.81 102 PHE A CA 1
ATOM 763 C C . PHE A 1 102 ? -2.785 7.661 -3.639 1.00 98.81 102 PHE A C 1
ATOM 765 O O . PHE A 1 102 ? -2.143 6.734 -3.151 1.00 98.81 102 PHE A O 1
ATOM 772 N N . ILE A 1 103 ? -2.256 8.525 -4.494 1.00 98.69 103 ILE A N 1
ATOM 773 C CA . ILE A 1 103 ? -0.865 8.477 -4.924 1.00 98.69 103 ILE A CA 1
ATOM 774 C C . ILE A 1 103 ? -0.106 9.543 -4.144 1.00 98.69 103 ILE A C 1
ATOM 776 O O . ILE A 1 103 ? -0.423 10.725 -4.243 1.00 98.69 103 ILE A O 1
ATOM 780 N N . THR A 1 104 ? 0.881 9.118 -3.362 1.00 98.62 104 THR A N 1
ATOM 781 C CA . THR A 1 104 ? 1.703 9.991 -2.517 1.00 98.62 104 THR A CA 1
ATOM 782 C C . THR A 1 104 ? 3.169 9.877 -2.906 1.00 98.62 104 THR A C 1
ATOM 784 O O . THR A 1 104 ? 3.628 8.830 -3.373 1.00 98.62 104 THR A O 1
ATOM 787 N N . GLN A 1 105 ? 3.929 10.950 -2.705 1.00 97.94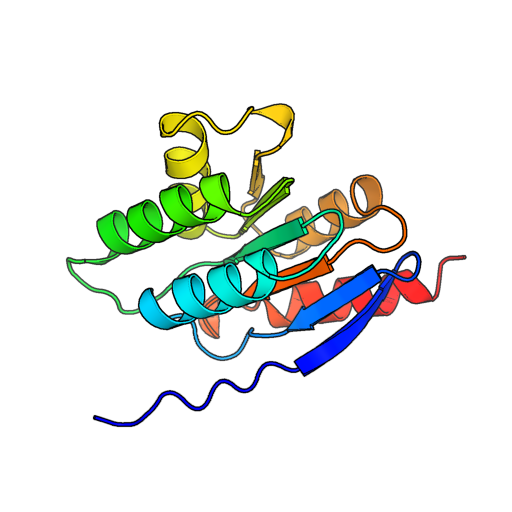 105 GLN A N 1
ATOM 788 C CA . GLN A 1 105 ? 5.348 10.963 -3.038 1.00 97.94 105 GLN A CA 1
ATOM 789 C C . GLN A 1 105 ? 6.202 10.433 -1.885 1.00 97.94 105 GLN A C 1
ATOM 791 O O . GLN A 1 105 ? 7.247 9.819 -2.115 1.00 97.94 105 GLN A O 1
ATOM 796 N N . THR A 1 106 ? 5.775 10.671 -0.643 1.00 98.25 106 THR A N 1
ATOM 797 C CA . THR A 1 106 ? 6.569 10.375 0.553 1.00 98.25 106 THR A CA 1
ATOM 798 C C . THR A 1 106 ? 5.793 9.581 1.597 1.00 98.25 106 THR A C 1
ATOM 800 O O . THR A 1 106 ? 4.573 9.664 1.713 1.00 98.25 106 THR A O 1
ATOM 803 N N . THR A 1 107 ? 6.517 8.839 2.442 1.00 98.06 107 THR A N 1
ATOM 804 C CA . THR A 1 107 ? 5.899 8.124 3.570 1.00 98.06 107 THR A CA 1
ATOM 805 C C . THR A 1 107 ? 5.224 9.073 4.562 1.00 98.06 107 THR A C 1
ATOM 807 O O . THR A 1 107 ? 4.339 8.641 5.286 1.00 98.06 107 THR A O 1
ATOM 810 N N . ALA A 1 108 ? 5.653 10.339 4.637 1.00 97.75 108 ALA A N 1
ATOM 811 C CA . ALA A 1 108 ? 5.052 11.339 5.519 1.00 97.75 108 ALA A CA 1
ATOM 812 C C . ALA A 1 108 ? 3.655 11.743 5.030 1.00 97.75 108 ALA A C 1
ATOM 814 O O . ALA A 1 108 ? 2.706 11.642 5.800 1.00 97.75 108 ALA A O 1
ATOM 815 N N . GLU A 1 109 ? 3.522 12.074 3.742 1.00 98.25 109 GLU A N 1
ATOM 816 C CA . GLU A 1 109 ? 2.222 12.333 3.103 1.00 98.25 109 GLU A CA 1
ATOM 817 C C . GLU A 1 109 ? 1.277 11.139 3.251 1.00 98.25 109 GLU A C 1
ATOM 819 O O . GLU A 1 109 ? 0.111 11.305 3.597 1.00 98.25 109 GLU A O 1
ATOM 824 N N . ALA A 1 110 ? 1.787 9.919 3.050 1.00 98.25 110 ALA A N 1
ATOM 825 C CA . ALA A 1 110 ? 0.997 8.711 3.254 1.00 98.25 110 ALA A CA 1
ATOM 826 C C . ALA A 1 110 ? 0.486 8.593 4.698 1.00 98.25 110 ALA A C 1
ATOM 828 O O . ALA A 1 110 ? -0.668 8.239 4.906 1.00 98.25 110 ALA A O 1
ATOM 829 N N . ILE A 1 111 ? 1.317 8.898 5.702 1.00 97.69 111 ILE A N 1
ATOM 830 C CA . ILE A 1 111 ? 0.913 8.859 7.116 1.00 97.69 111 ILE A CA 1
ATOM 831 C C . ILE A 1 111 ? -0.157 9.915 7.411 1.00 97.69 111 ILE A C 1
ATOM 833 O O . ILE A 1 111 ? -1.138 9.580 8.067 1.00 97.69 111 ILE A O 1
ATOM 837 N N . GLU A 1 112 ? 0.016 11.150 6.937 1.00 96.94 112 GLU A N 1
ATOM 838 C CA . GLU A 1 112 ? -0.965 12.234 7.107 1.00 96.94 112 GLU A CA 1
ATOM 839 C C . GLU A 1 112 ? -2.300 11.901 6.445 1.00 96.94 112 GLU A C 1
ATOM 841 O O . GLU A 1 112 ? -3.355 12.123 7.017 1.00 96.94 112 GLU A O 1
ATOM 846 N N . LEU A 1 113 ? -2.281 11.295 5.263 1.00 97.38 113 LEU A N 1
ATOM 847 C CA . LEU A 1 113 ? -3.504 10.819 4.634 1.00 97.38 113 LEU A CA 1
ATOM 848 C C . LEU A 1 113 ? -4.160 9.693 5.452 1.00 97.38 113 LEU A C 1
ATOM 850 O O . LEU A 1 113 ? -5.375 9.680 5.649 1.00 97.38 113 LEU A O 1
ATOM 854 N N . LEU A 1 114 ? -3.361 8.728 5.915 1.00 96.81 114 LEU A N 1
ATOM 855 C CA . LEU A 1 114 ? -3.839 7.566 6.663 1.00 96.81 114 LEU A CA 1
ATOM 856 C C . LEU A 1 114 ? -4.484 7.951 8.004 1.00 96.81 114 LEU A C 1
ATOM 858 O O . LEU A 1 114 ? -5.361 7.215 8.453 1.00 96.81 114 LEU A O 1
ATOM 862 N N . THR A 1 115 ? -4.119 9.089 8.616 1.00 92.06 115 THR A N 1
ATOM 863 C CA . THR A 1 115 ? -4.792 9.583 9.836 1.00 92.06 115 THR A CA 1
ATOM 864 C C . THR A 1 115 ? -6.266 9.889 9.597 1.00 92.06 115 THR A C 1
ATOM 866 O O . THR A 1 115 ? -7.069 9.716 10.507 1.00 92.06 115 THR A O 1
ATOM 869 N N . GLU A 1 116 ? -6.626 10.298 8.380 1.00 94.25 116 GLU A N 1
ATOM 870 C CA . GLU A 1 116 ? -7.979 10.747 8.041 1.00 94.25 116 GLU A CA 1
ATOM 871 C C . GLU A 1 116 ? -8.870 9.623 7.498 1.00 94.25 116 GLU A C 1
ATOM 873 O O . GLU A 1 116 ? -10.096 9.701 7.584 1.00 94.25 116 GLU A O 1
ATOM 878 N N . ILE A 1 117 ? -8.278 8.583 6.898 1.00 95.88 117 ILE A N 1
ATOM 879 C CA . ILE A 1 117 ? -9.035 7.579 6.128 1.00 95.88 117 ILE A CA 1
ATOM 880 C C . ILE A 1 117 ? -9.114 6.198 6.780 1.00 95.88 117 ILE A C 1
ATOM 882 O O . ILE A 1 117 ? -9.937 5.379 6.340 1.00 95.88 117 ILE A O 1
ATOM 886 N N . ILE A 1 118 ? -8.262 5.908 7.771 1.00 95.69 118 ILE A N 1
ATOM 887 C CA . ILE A 1 118 ? -8.327 4.643 8.510 1.00 95.69 118 ILE A CA 1
ATOM 888 C C . ILE A 1 118 ? -9.585 4.637 9.370 1.00 95.69 118 ILE A C 1
ATOM 890 O O . ILE A 1 118 ? -9.872 5.576 10.107 1.00 95.69 118 ILE A O 1
ATOM 894 N N . GLN A 1 119 ? -10.326 3.543 9.275 1.00 95.00 119 GLN A N 1
ATOM 895 C CA . GLN A 1 119 ? -11.537 3.295 10.037 1.00 95.00 119 GLN A CA 1
ATOM 896 C C . GLN A 1 119 ? -11.313 2.184 11.057 1.00 95.00 119 GLN A C 1
ATOM 898 O O . GLN A 1 119 ? -10.281 1.503 11.083 1.00 95.00 119 GLN A O 1
ATOM 903 N N . GLU A 1 120 ? -12.298 2.022 11.937 1.00 93.81 120 GLU A N 1
ATOM 904 C CA . GLU A 1 120 ? -12.242 0.978 12.942 1.00 93.81 120 GLU A CA 1
ATOM 905 C C . GLU A 1 120 ? -12.173 -0.409 12.291 1.00 93.81 120 GLU A C 1
ATOM 907 O O . GLU A 1 120 ? -12.914 -0.693 11.354 1.00 93.81 120 GLU A O 1
ATOM 912 N N . GLN A 1 121 ? -11.305 -1.281 12.813 1.00 94.94 121 GLN A N 1
ATOM 913 C CA . GLN A 1 121 ? -11.157 -2.675 12.361 1.00 94.94 121 GLN A CA 1
ATOM 914 C C . GLN A 1 121 ? -10.662 -2.859 10.910 1.00 94.94 121 GLN A C 1
ATOM 916 O O . GLN A 1 121 ? -10.741 -3.967 10.381 1.00 94.94 121 GLN A O 1
ATOM 921 N N . ASP A 1 122 ? -10.093 -1.824 10.279 1.00 97.44 122 ASP A N 1
ATOM 922 C CA . ASP A 1 122 ? -9.435 -1.965 8.972 1.00 97.44 122 ASP A CA 1
ATOM 923 C C . ASP A 1 122 ? -8.314 -3.025 9.004 1.00 97.44 122 ASP A C 1
ATOM 925 O O . ASP A 1 122 ? -7.570 -3.152 9.984 1.00 97.44 122 ASP A O 1
ATOM 929 N N . PHE A 1 123 ? -8.127 -3.731 7.887 1.00 98.25 123 PHE A N 1
ATOM 930 C CA . PHE A 1 123 ? -6.925 -4.520 7.612 1.00 98.25 123 PHE A CA 1
ATOM 931 C C . PHE A 1 123 ? -5.987 -3.727 6.711 1.00 98.25 123 PHE A C 1
ATOM 933 O O . PHE A 1 123 ? -6.322 -3.428 5.566 1.00 98.25 123 PHE A O 1
ATOM 940 N N . ILE A 1 124 ? -4.806 -3.394 7.223 1.00 98.25 124 ILE A N 1
ATOM 941 C CA . ILE A 1 124 ? -3.861 -2.484 6.580 1.00 98.25 124 ILE A CA 1
ATOM 942 C C . ILE A 1 124 ? -2.608 -3.260 6.187 1.00 98.25 124 ILE A C 1
ATOM 944 O O . ILE A 1 124 ? -1.780 -3.578 7.038 1.00 98.25 124 ILE A O 1
ATOM 948 N N . LEU A 1 125 ? -2.445 -3.558 4.902 1.00 98.25 125 LEU A N 1
ATOM 949 C CA . LEU A 1 125 ? -1.202 -4.113 4.372 1.00 98.25 125 LEU A CA 1
ATOM 950 C C . LEU A 1 125 ? -0.208 -2.983 4.118 1.00 98.25 125 LEU A C 1
ATOM 952 O O . LEU A 1 125 ? -0.518 -2.064 3.366 1.00 98.25 125 LEU A O 1
ATOM 956 N N . VAL A 1 126 ? 0.998 -3.073 4.679 1.00 97.81 126 VAL A N 1
ATOM 957 C CA . VAL A 1 126 ? 2.087 -2.135 4.385 1.00 97.81 126 VAL A CA 1
ATOM 958 C C . VAL A 1 126 ? 3.249 -2.896 3.769 1.00 97.81 126 VAL A C 1
ATOM 960 O O . VAL A 1 126 ? 3.818 -3.790 4.397 1.00 97.81 126 VAL A O 1
ATOM 963 N N . LYS A 1 127 ? 3.604 -2.543 2.532 1.00 95.75 127 LYS A N 1
ATOM 964 C CA . LYS A 1 127 ? 4.625 -3.264 1.773 1.00 95.75 127 LYS A CA 1
ATOM 965 C C . LYS A 1 127 ? 5.393 -2.352 0.827 1.00 95.75 127 LYS A C 1
ATOM 967 O O . LYS A 1 127 ? 4.833 -1.449 0.224 1.00 95.75 127 LYS A O 1
ATOM 972 N N . GLY A 1 128 ? 6.685 -2.605 0.680 1.00 93.31 128 GLY A N 1
ATOM 973 C CA . GLY A 1 128 ? 7.572 -1.898 -0.240 1.00 93.31 128 GLY A CA 1
ATOM 974 C C . GLY A 1 128 ? 8.998 -2.401 -0.075 1.00 93.31 128 GLY A C 1
ATOM 975 O O . GLY A 1 128 ? 9.287 -3.172 0.843 1.00 93.31 128 GLY A O 1
ATOM 976 N N . SER A 1 129 ? 9.884 -2.014 -0.985 1.00 91.25 129 SER A N 1
ATOM 977 C CA . SER A 1 129 ? 11.304 -2.344 -0.860 1.00 91.25 129 SER A CA 1
ATOM 978 C C . SER A 1 129 ? 11.913 -1.699 0.390 1.00 91.25 129 SER A C 1
ATOM 980 O O . SER A 1 129 ? 11.416 -0.689 0.896 1.00 91.25 129 SER A O 1
ATOM 982 N N . LEU A 1 130 ? 13.058 -2.215 0.843 1.00 88.94 130 LEU A N 1
ATOM 983 C CA . LEU A 1 130 ? 13.814 -1.584 1.926 1.00 88.94 130 LEU A CA 1
ATOM 984 C C . LEU A 1 130 ? 14.157 -0.116 1.605 1.00 88.94 130 LEU A C 1
ATOM 986 O O . LEU A 1 130 ? 14.101 0.737 2.487 1.00 88.94 130 LEU A O 1
ATOM 990 N N . GLY A 1 131 ? 14.466 0.199 0.342 1.00 88.81 131 GLY A N 1
ATOM 991 C CA . GLY A 1 131 ? 14.751 1.567 -0.103 1.00 88.81 131 GLY A CA 1
ATOM 992 C C . GLY A 1 131 ? 13.539 2.504 -0.044 1.00 88.81 131 GLY A C 1
ATOM 993 O O . GLY A 1 131 ? 13.718 3.693 0.206 1.00 88.81 131 GLY A O 1
ATOM 994 N N . ALA A 1 132 ? 12.317 1.975 -0.176 1.00 91.56 132 ALA A N 1
ATOM 995 C CA . ALA A 1 132 ? 11.077 2.748 -0.052 1.00 91.56 132 ALA A CA 1
ATOM 996 C C . ALA A 1 132 ? 10.770 3.181 1.393 1.00 91.56 132 ALA A C 1
ATOM 998 O O . ALA A 1 132 ? 9.932 4.052 1.616 1.00 91.56 132 ALA A O 1
ATOM 999 N N . ARG A 1 133 ? 11.454 2.595 2.389 1.00 93.81 133 ARG A N 1
ATOM 1000 C CA . ARG A 1 133 ? 11.335 2.960 3.811 1.00 93.81 133 ARG A CA 1
ATOM 1001 C C . ARG A 1 133 ? 9.905 2.907 4.358 1.00 93.81 133 ARG A C 1
ATOM 1003 O O . ARG A 1 133 ? 9.509 3.720 5.198 1.00 93.81 133 ARG A O 1
ATOM 1010 N N . MET A 1 134 ? 9.137 1.915 3.910 1.00 95.44 134 MET A N 1
ATOM 1011 C CA . MET A 1 134 ? 7.757 1.694 4.354 1.00 95.44 134 MET A CA 1
ATOM 1012 C C . MET A 1 134 ? 7.659 1.315 5.844 1.00 95.44 134 MET A C 1
ATOM 1014 O O . MET A 1 134 ? 6.597 1.485 6.444 1.00 95.44 134 MET A O 1
ATOM 1018 N N . ASP A 1 135 ? 8.776 0.929 6.479 1.00 94.19 135 ASP A N 1
ATOM 1019 C CA . ASP A 1 135 ? 8.928 0.810 7.939 1.00 94.19 135 ASP A CA 1
ATOM 1020 C C . ASP A 1 135 ? 8.464 2.079 8.676 1.00 94.19 135 ASP A C 1
ATOM 1022 O O . ASP A 1 135 ? 7.892 2.020 9.768 1.00 94.19 135 ASP A O 1
ATOM 1026 N N . ARG A 1 136 ? 8.646 3.248 8.050 1.00 95.94 136 ARG A N 1
ATOM 1027 C CA . ARG A 1 136 ? 8.206 4.538 8.592 1.00 95.94 136 ARG A CA 1
ATOM 1028 C C . ARG A 1 136 ? 6.690 4.661 8.655 1.00 95.94 136 ARG A C 1
ATOM 1030 O O . ARG A 1 136 ? 6.189 5.229 9.622 1.00 95.94 136 ARG A O 1
ATOM 1037 N N . VAL A 1 137 ? 5.971 4.117 7.671 1.00 96.81 137 VAL A N 1
ATOM 1038 C CA . VAL A 1 137 ? 4.502 4.098 7.683 1.00 96.81 137 VAL A CA 1
ATOM 1039 C C . VAL A 1 137 ? 4.022 3.247 8.853 1.00 96.81 137 VAL A C 1
ATOM 1041 O O . VAL A 1 137 ? 3.244 3.732 9.669 1.00 96.81 137 VAL A O 1
ATOM 1044 N N . VAL A 1 138 ? 4.560 2.035 9.021 1.00 95.00 138 VAL A N 1
ATOM 1045 C CA . VAL A 1 138 ? 4.218 1.147 10.151 1.00 95.00 138 VAL A CA 1
ATOM 1046 C C . VAL A 1 138 ? 4.489 1.821 11.503 1.00 95.00 138 VAL A C 1
ATOM 1048 O O . VAL A 1 138 ? 3.654 1.772 12.416 1.00 95.00 138 VAL A O 1
ATOM 1051 N N . ALA A 1 139 ? 5.630 2.503 11.635 1.00 93.69 139 ALA A N 1
ATOM 1052 C CA . ALA A 1 139 ? 5.964 3.272 12.831 1.00 93.69 139 ALA A CA 1
ATOM 1053 C C . ALA A 1 139 ? 4.991 4.444 13.063 1.00 93.69 139 ALA A C 1
ATOM 1055 O O . ALA A 1 139 ? 4.574 4.674 14.200 1.00 93.69 139 ALA A O 1
ATOM 1056 N N . GLY A 1 140 ? 4.600 5.157 12.003 1.00 94.56 140 GLY A N 1
ATOM 1057 C CA . GLY A 1 140 ? 3.591 6.218 12.040 1.00 94.56 140 GLY A CA 1
ATOM 1058 C C . GLY A 1 140 ? 2.238 5.707 12.531 1.00 94.56 140 GLY A C 1
ATOM 1059 O O . GLY A 1 140 ? 1.713 6.223 13.519 1.00 94.56 140 GLY A O 1
ATOM 1060 N N . LEU A 1 141 ? 1.735 4.62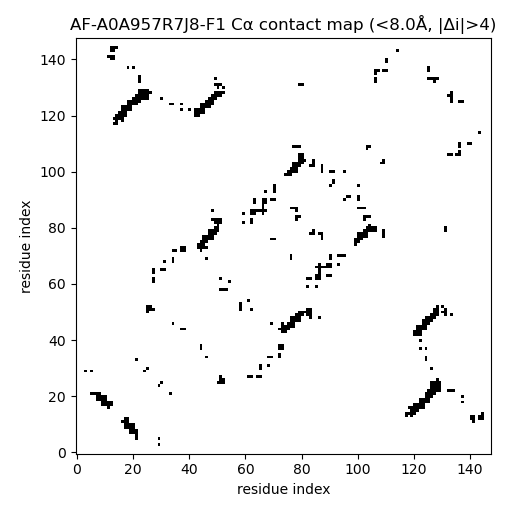1 11.931 1.00 93.00 141 LEU A N 1
ATOM 1061 C CA . LEU A 1 141 ? 0.501 3.944 12.346 1.00 93.00 141 LEU A CA 1
ATOM 1062 C C . LEU A 1 141 ? 0.545 3.533 13.823 1.00 93.00 141 LEU A C 1
ATOM 1064 O O . LEU A 1 141 ? -0.412 3.727 14.571 1.00 93.00 141 LEU A O 1
ATOM 1068 N N . SER A 1 142 ? 1.683 3.010 14.278 1.00 89.38 142 SER A N 1
ATOM 1069 C CA . SER A 1 142 ? 1.851 2.598 15.672 1.00 89.38 142 SER A CA 1
ATOM 1070 C C . SER A 1 142 ? 1.800 3.768 16.657 1.00 89.38 142 SER A C 1
ATOM 1072 O O . SER A 1 142 ? 1.286 3.598 17.760 1.00 89.38 142 SER A O 1
ATOM 1074 N N . ARG A 1 143 ? 2.286 4.954 16.275 1.00 87.50 143 ARG A N 1
ATOM 1075 C CA . ARG A 1 143 ? 2.225 6.162 17.117 1.00 87.50 143 ARG A CA 1
ATOM 1076 C C . ARG A 1 143 ? 0.813 6.740 17.213 1.00 87.50 143 ARG A C 1
ATOM 1078 O O . ARG A 1 143 ? 0.469 7.305 18.246 1.00 87.50 143 ARG A O 1
ATOM 1085 N N . MET A 1 144 ? -0.013 6.567 16.180 1.00 82.56 144 MET A N 1
ATOM 1086 C CA . MET A 1 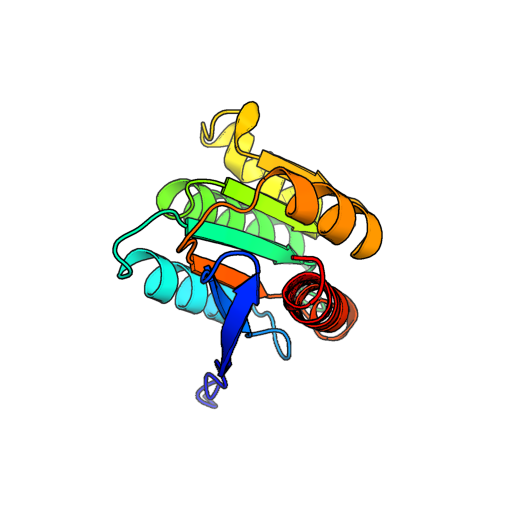144 ? -1.405 7.037 16.185 1.00 82.56 144 MET A CA 1
ATOM 1087 C C . MET A 1 144 ? -2.278 6.342 17.230 1.00 82.56 144 MET A C 1
ATOM 1089 O O . MET A 1 144 ? -3.206 6.955 17.745 1.00 82.56 144 MET A O 1
ATOM 1093 N N . LYS A 1 145 ? -1.942 5.103 17.615 1.00 67.56 145 LYS A N 1
ATOM 1094 C CA . LYS A 1 145 ? -2.650 4.347 18.666 1.00 67.56 145 LYS A CA 1
ATOM 1095 C C . LYS A 1 145 ? -2.838 5.122 19.973 1.00 67.56 145 LYS A C 1
ATOM 1097 O O . LYS A 1 145 ? -3.774 4.834 20.705 1.00 67.56 145 LYS A O 1
ATOM 1102 N N . GLY A 1 146 ? -1.919 6.038 20.286 1.00 53.81 146 GLY A N 1
ATOM 1103 C CA . GLY A 1 146 ? -1.900 6.782 21.545 1.00 53.81 146 GLY A CA 1
ATOM 1104 C C . GLY A 1 146 ? -2.629 8.128 21.528 1.00 53.81 146 GLY A C 1
ATOM 1105 O O . GLY A 1 146 ? -2.596 8.805 22.548 1.00 53.81 146 GLY A O 1
ATOM 1106 N N . LYS A 1 147 ? -3.237 8.547 20.407 1.00 52.78 147 LYS A N 1
ATOM 1107 C CA . LYS A 1 147 ? -3.939 9.841 20.282 1.00 52.78 147 LYS A CA 1
ATOM 1108 C C . LYS A 1 147 ? -5.466 9.726 20.457 1.00 52.78 147 LYS A C 1
ATOM 1110 O O . LYS A 1 147 ? -6.204 10.370 19.717 1.00 52.78 147 LYS A O 1
ATOM 1115 N N . LEU A 1 148 ? -5.922 8.882 21.385 1.00 40.91 148 LEU A N 1
ATOM 1116 C CA . LEU A 1 148 ? -7.333 8.835 21.797 1.00 40.91 148 LEU A CA 1
ATOM 1117 C C . LEU A 1 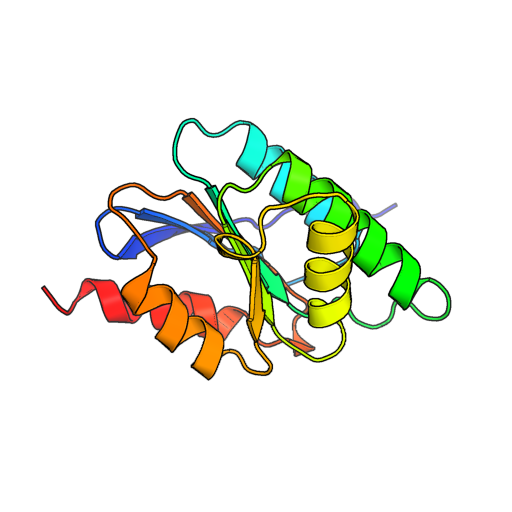148 ? -7.681 10.037 22.679 1.00 40.91 148 LEU A C 1
ATOM 1119 O O . LEU A 1 148 ? -6.876 10.330 23.592 1.00 40.91 148 LEU A O 1
#

pLDDT: mean 91.95, std 13.13, range [38.75, 98.88]

Mean predicted aligned error: 4.19 Å

Radius of gyration: 13.84 Å; Cα contacts (8 Å, |Δi|>4): 303; chains: 1; bounding box: 30×34×40 Å